Protein AF-A0A8J6XLN4-F1 (afdb_monomer_lite)

Foldseek 3Di:
DDPPPLPPPDLLVNQLVLLVVLLVVCQPCVPVVVVCVVPDDPVVVVVVVVVVLVVQLVVQLVSVVVVVVQWDDPDSSVLSVVLSCLSNVLSNCCVHVNVVCVPDCPSSVVSSQVSCCNTRVDDPPDPPPDD

pLDDT: mean 79.08, std 15.5, range [34.88, 96.0]

Sequence (131 aa):
MVRLSWTGTPLEIAIPELIRAVIAAHAINPRLHQVLNEEIPRSERLQQMQQAEERIAGLLRAYLERWNSRIHPSNLEMTVFILGRTVESLCHSAVIEHPDFVIDSQFEQEVSNLLLSYLVGKPLLNADLKP

Organism: NCBI:txid2748662

Radius of gyration: 16.09 Å; chains: 1; bounding box: 34×49×35 Å

Structure (mmCIF, N/CA/C/O backbone):
data_AF-A0A8J6XLN4-F1
#
_entry.id   AF-A0A8J6XLN4-F1
#
loop_
_atom_site.group_PDB
_atom_site.id
_atom_site.type_symbol
_atom_site.label_atom_id
_atom_site.label_alt_id
_atom_site.label_comp_id
_atom_site.label_asym_id
_atom_site.label_entity_id
_atom_site.label_seq_id
_atom_site.pdbx_PDB_ins_code
_atom_site.Cartn_x
_atom_site.Cartn_y
_atom_site.Cartn_z
_atom_site.occupancy
_atom_site.B_iso_or_equiv
_atom_site.auth_seq_id
_atom_site.auth_comp_id
_atom_site.auth_asym_id
_atom_site.auth_atom_id
_atom_site.pdbx_PDB_model_num
ATOM 1 N N . MET A 1 1 ? -7.719 0.470 -19.265 1.00 34.88 1 MET A N 1
ATOM 2 C CA . MET A 1 1 ? -8.427 1.259 -18.232 1.00 34.88 1 MET A CA 1
ATOM 3 C C . MET A 1 1 ? -9.115 0.272 -17.297 1.00 34.88 1 MET A C 1
ATOM 5 O O . MET A 1 1 ? -10.141 -0.281 -17.670 1.00 34.88 1 MET A O 1
ATOM 9 N N . VAL A 1 2 ? -8.497 -0.057 -16.157 1.00 41.03 2 VAL A N 1
ATOM 10 C CA . VAL A 1 2 ? -9.070 -1.017 -15.196 1.00 41.03 2 VAL A CA 1
ATOM 11 C C . VAL A 1 2 ? -10.230 -0.327 -14.482 1.00 41.03 2 VAL A C 1
ATOM 13 O O . VAL A 1 2 ? -10.057 0.721 -13.862 1.00 41.03 2 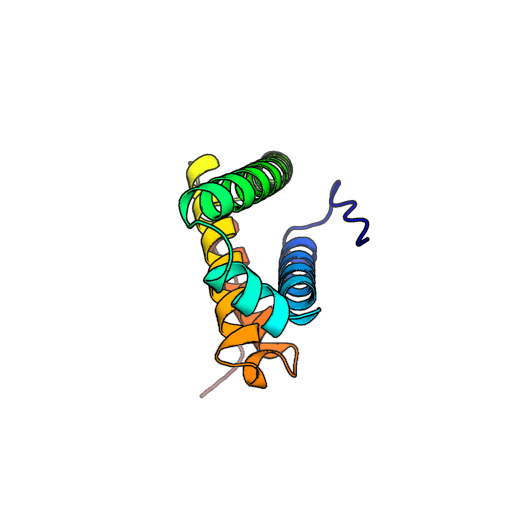VAL A O 1
ATOM 16 N N . ARG A 1 3 ? -11.438 -0.870 -14.637 1.00 41.50 3 ARG A N 1
ATOM 17 C CA . ARG A 1 3 ? -12.660 -0.328 -14.040 1.00 41.50 3 ARG A CA 1
ATOM 18 C C . ARG A 1 3 ? -12.777 -0.890 -12.627 1.00 41.50 3 ARG A C 1
ATOM 20 O O . ARG A 1 3 ? -13.374 -1.935 -12.417 1.00 41.50 3 ARG A O 1
ATOM 27 N N . LEU A 1 4 ? -12.151 -0.215 -11.674 1.00 51.19 4 LEU A N 1
ATOM 28 C CA . LEU A 1 4 ? -12.161 -0.631 -10.280 1.00 51.19 4 LEU A CA 1
ATOM 29 C C . LEU A 1 4 ? -13.461 -0.179 -9.596 1.00 51.19 4 LEU A C 1
ATOM 31 O O . LEU A 1 4 ? -13.534 0.903 -9.014 1.00 51.19 4 LEU A O 1
ATOM 35 N N . SER A 1 5 ? -14.521 -0.981 -9.697 1.00 53.28 5 SER A N 1
ATOM 36 C CA . SER A 1 5 ? -15.742 -0.778 -8.910 1.00 53.28 5 SER A CA 1
ATOM 37 C C . SER A 1 5 ? -15.596 -1.445 -7.539 1.00 53.28 5 SER A C 1
ATOM 39 O O . SER A 1 5 ? -16.231 -2.457 -7.266 1.00 53.28 5 SER A O 1
ATOM 41 N N . TRP A 1 6 ? -14.761 -0.876 -6.666 1.00 61.38 6 TRP A N 1
ATOM 42 C CA . TRP A 1 6 ? -14.514 -1.363 -5.295 1.00 61.38 6 TRP A CA 1
ATOM 43 C C . TRP A 1 6 ? -15.699 -1.198 -4.325 1.00 61.38 6 TRP A C 1
ATOM 45 O O . TRP A 1 6 ? -15.549 -1.321 -3.107 1.00 61.38 6 TRP A O 1
ATOM 55 N N . THR A 1 7 ? -16.882 -0.830 -4.815 1.00 59.28 7 THR A N 1
ATOM 56 C CA . THR A 1 7 ? -18.025 -0.511 -3.958 1.00 59.28 7 THR A CA 1
ATOM 57 C C . THR A 1 7 ? -18.569 -1.783 -3.313 1.00 59.28 7 THR A C 1
ATOM 59 O O . THR A 1 7 ? -19.328 -2.516 -3.937 1.00 59.28 7 THR A O 1
ATOM 62 N N . GLY A 1 8 ? -18.190 -2.021 -2.055 1.00 68.44 8 GLY A N 1
ATOM 63 C CA . GLY A 1 8 ? -18.663 -3.149 -1.245 1.00 68.44 8 GLY A CA 1
ATOM 64 C C . GLY A 1 8 ? -17.804 -4.415 -1.322 1.00 68.44 8 GLY A C 1
ATOM 65 O O . GLY A 1 8 ? -18.148 -5.403 -0.680 1.00 68.44 8 GLY A O 1
ATOM 66 N N . THR A 1 9 ? -16.689 -4.396 -2.058 1.00 83.06 9 THR A N 1
ATOM 67 C CA . THR A 1 9 ? -15.784 -5.548 -2.170 1.00 83.06 9 THR A CA 1
ATOM 68 C C . THR A 1 9 ? -15.046 -5.801 -0.843 1.00 83.06 9 THR A C 1
ATOM 70 O O . THR A 1 9 ? -14.436 -4.858 -0.322 1.00 83.06 9 THR A O 1
ATOM 73 N N . PRO A 1 10 ? -15.080 -7.035 -0.294 1.00 87.44 10 PRO A N 1
ATOM 74 C CA . PRO A 1 10 ? -14.319 -7.428 0.896 1.00 87.44 10 PRO A CA 1
ATOM 75 C C . PRO A 1 10 ? -12.823 -7.131 0.794 1.00 87.44 10 PRO A C 1
ATOM 77 O O . PRO A 1 10 ? -12.258 -7.201 -0.298 1.00 87.44 10 PRO A O 1
ATOM 80 N N . LEU A 1 11 ? -12.182 -6.828 1.928 1.00 87.69 11 LEU A N 1
ATOM 81 C CA . LEU A 1 11 ? -10.750 -6.497 2.000 1.00 87.69 11 LEU A CA 1
ATOM 82 C C . LEU A 1 11 ? -9.882 -7.613 1.413 1.00 87.69 11 LEU A C 1
ATOM 84 O O . LEU A 1 11 ? -8.922 -7.346 0.694 1.00 87.69 11 LEU A O 1
ATOM 88 N N . GLU A 1 12 ? -10.272 -8.859 1.659 1.00 89.38 12 GLU A N 1
ATOM 89 C CA . GLU A 1 12 ? -9.591 -10.080 1.227 1.00 89.38 12 GLU A CA 1
ATOM 90 C C . GLU A 1 12 ? -9.592 -10.251 -0.297 1.00 89.38 12 GLU A C 1
ATOM 92 O O . GLU A 1 12 ? -8.750 -10.957 -0.840 1.00 89.38 12 GLU A O 1
ATOM 97 N N . ILE A 1 13 ? -10.525 -9.594 -0.988 1.00 89.06 13 ILE A N 1
ATOM 98 C CA . ILE A 1 13 ? -10.597 -9.560 -2.453 1.00 89.06 13 ILE A CA 1
ATOM 99 C C . ILE A 1 13 ? -9.948 -8.274 -2.969 1.00 89.06 13 ILE A C 1
ATOM 101 O O . ILE A 1 13 ? -9.204 -8.296 -3.950 1.00 89.06 13 ILE A O 1
ATOM 105 N N . ALA A 1 14 ? -10.195 -7.155 -2.285 1.00 88.69 14 ALA A N 1
ATOM 106 C CA . ALA A 1 14 ? -9.775 -5.850 -2.755 1.00 88.69 14 ALA A CA 1
ATOM 107 C C . ALA A 1 14 ? -8.261 -5.635 -2.704 1.00 88.69 14 ALA A C 1
ATOM 109 O O . ALA A 1 14 ? -7.677 -5.059 -3.622 1.00 88.69 14 ALA A O 1
ATOM 110 N N . ILE A 1 15 ? -7.616 -6.116 -1.643 1.00 91.19 15 ILE A N 1
ATOM 111 C CA . ILE A 1 15 ? -6.176 -5.955 -1.449 1.00 91.19 15 ILE A CA 1
ATOM 112 C C . ILE A 1 15 ? -5.367 -6.697 -2.536 1.00 91.19 15 ILE A C 1
ATOM 114 O O . ILE A 1 15 ? -4.551 -6.038 -3.188 1.00 91.19 15 ILE A O 1
ATOM 118 N N . PRO A 1 16 ? -5.611 -7.992 -2.829 1.00 91.06 16 PRO A N 1
ATOM 119 C CA . PRO A 1 16 ? -4.923 -8.677 -3.927 1.00 91.06 16 PRO A CA 1
ATOM 120 C C . PRO A 1 16 ? -5.146 -8.024 -5.298 1.00 91.06 16 PRO A C 1
ATOM 122 O O . PRO A 1 16 ? -4.213 -7.872 -6.087 1.00 91.06 16 PRO A O 1
ATOM 125 N N . GLU A 1 17 ? -6.377 -7.590 -5.597 1.00 89.50 17 GLU A N 1
ATOM 126 C CA . GLU A 1 17 ? -6.685 -6.910 -6.861 1.00 89.50 17 GLU A CA 1
ATOM 127 C C . GLU A 1 17 ? -5.950 -5.564 -6.992 1.00 89.50 17 GLU A C 1
ATOM 129 O O . GLU A 1 17 ? -5.495 -5.218 -8.086 1.00 89.50 17 GLU A O 1
ATOM 134 N N . LEU A 1 18 ? -5.793 -4.823 -5.889 1.00 88.31 18 LEU A N 1
ATOM 135 C CA . LEU A 1 18 ? -5.036 -3.573 -5.859 1.00 88.31 18 LEU A CA 1
ATOM 136 C C . LEU A 1 18 ? -3.562 -3.837 -6.176 1.00 88.31 18 LEU A C 1
ATOM 138 O O . LEU A 1 18 ? -2.994 -3.159 -7.031 1.00 88.31 18 LEU A O 1
ATOM 142 N N . ILE A 1 19 ? -2.962 -4.838 -5.531 1.00 91.62 19 ILE A N 1
ATOM 143 C CA . ILE A 1 19 ? -1.553 -5.201 -5.734 1.00 91.62 19 ILE A CA 1
ATOM 144 C C . ILE A 1 19 ? -1.311 -5.605 -7.192 1.00 91.62 19 ILE A C 1
ATOM 146 O O . ILE A 1 19 ? -0.420 -5.049 -7.835 1.00 91.62 19 ILE A O 1
ATOM 150 N N . ARG A 1 20 ? -2.162 -6.468 -7.769 1.00 90.62 20 ARG A N 1
ATOM 151 C CA . ARG A 1 20 ? -2.083 -6.826 -9.199 1.00 90.62 20 ARG A CA 1
ATOM 152 C C . ARG A 1 20 ? -2.170 -5.616 -10.115 1.00 90.62 20 ARG A C 1
ATOM 154 O O . ARG A 1 20 ? -1.417 -5.524 -11.082 1.00 90.62 20 ARG A O 1
ATOM 161 N N . ALA A 1 21 ? -3.088 -4.693 -9.833 1.00 86.81 21 ALA A N 1
ATOM 162 C CA . ALA A 1 21 ? -3.250 -3.493 -10.644 1.00 86.81 21 ALA A CA 1
ATOM 163 C C . ALA A 1 21 ? -1.999 -2.602 -10.599 1.00 86.81 21 ALA A C 1
ATOM 165 O O . ALA A 1 21 ? -1.607 -2.057 -11.631 1.00 86.81 21 ALA A O 1
ATOM 166 N N . VAL A 1 22 ? -1.353 -2.482 -9.435 1.00 87.12 22 VAL A N 1
ATOM 167 C CA . VAL A 1 22 ? -0.125 -1.690 -9.273 1.00 87.12 22 VAL A CA 1
ATOM 168 C C . VAL A 1 22 ? 1.072 -2.371 -9.939 1.00 87.12 22 VAL A C 1
ATOM 170 O O . VAL A 1 22 ? 1.819 -1.688 -10.640 1.00 87.12 22 VAL A O 1
ATOM 173 N N . ILE A 1 23 ? 1.227 -3.692 -9.803 1.00 90.56 23 ILE A N 1
ATOM 174 C CA . ILE A 1 23 ? 2.251 -4.466 -10.530 1.00 90.56 23 ILE A CA 1
ATOM 175 C C . ILE A 1 23 ? 2.072 -4.272 -12.040 1.00 90.56 23 ILE A C 1
ATOM 177 O O . ILE A 1 23 ? 3.008 -3.881 -12.737 1.00 90.56 23 ILE A O 1
ATOM 181 N N . ALA A 1 24 ? 0.848 -4.465 -12.545 1.00 87.94 24 ALA A N 1
ATOM 182 C CA . ALA A 1 24 ? 0.543 -4.299 -13.962 1.00 87.94 24 ALA A CA 1
ATOM 183 C C . ALA A 1 24 ? 0.830 -2.873 -14.452 1.00 87.94 24 ALA A C 1
ATOM 185 O O . ALA A 1 24 ? 1.382 -2.704 -15.536 1.00 87.94 24 ALA A O 1
ATOM 186 N N . ALA A 1 25 ? 0.497 -1.848 -13.659 1.00 82.31 25 ALA A N 1
ATOM 187 C CA . ALA A 1 25 ? 0.780 -0.457 -14.006 1.00 82.31 25 ALA A CA 1
ATOM 188 C C . ALA A 1 25 ? 2.286 -0.197 -14.177 1.00 82.31 25 ALA A C 1
ATOM 190 O O . ALA A 1 25 ? 2.684 0.421 -15.163 1.00 82.31 25 ALA A O 1
ATOM 191 N N . HIS A 1 26 ? 3.118 -0.721 -13.273 1.00 83.81 26 HIS A N 1
ATOM 192 C CA . HIS A 1 26 ? 4.575 -0.578 -13.350 1.00 83.81 26 HIS A CA 1
ATOM 193 C C . HIS A 1 26 ? 5.198 -1.408 -14.486 1.00 83.81 26 HIS A C 1
ATOM 195 O O . HIS A 1 26 ? 6.210 -1.005 -15.060 1.00 83.81 26 HIS A O 1
ATOM 201 N N . ALA A 1 27 ? 4.582 -2.533 -14.860 1.00 83.81 27 ALA A N 1
ATOM 202 C CA . ALA A 1 27 ? 5.085 -3.429 -15.901 1.00 83.81 27 ALA A CA 1
ATOM 203 C C . ALA A 1 27 ? 4.844 -2.933 -17.345 1.00 83.81 27 ALA A C 1
ATOM 205 O O . ALA A 1 27 ? 5.513 -3.407 -18.262 1.00 83.81 27 ALA A O 1
ATOM 206 N N . ILE A 1 28 ? 3.921 -1.984 -17.580 1.00 77.44 28 ILE A N 1
ATOM 207 C CA . ILE A 1 28 ? 3.538 -1.534 -18.939 1.00 77.44 28 ILE A CA 1
ATOM 208 C C . ILE A 1 28 ? 4.717 -0.938 -19.722 1.00 77.44 28 ILE A C 1
ATOM 210 O O . ILE A 1 28 ? 4.849 -1.204 -20.916 1.00 77.44 28 ILE A O 1
ATOM 214 N N . ASN A 1 29 ? 5.568 -0.127 -19.088 1.00 63.56 29 ASN A N 1
ATOM 215 C CA . ASN A 1 29 ? 6.826 0.318 -19.691 1.00 63.56 29 ASN A CA 1
ATOM 216 C C . ASN A 1 29 ? 7.804 0.819 -18.610 1.00 63.56 29 ASN A C 1
ATOM 218 O O . ASN A 1 29 ? 7.965 2.031 -18.428 1.00 63.56 29 ASN A O 1
ATOM 222 N N . PRO A 1 30 ? 8.468 -0.094 -17.883 1.00 63.94 30 PRO A N 1
ATOM 223 C CA . PRO A 1 30 ? 9.376 0.263 -16.792 1.00 63.94 30 PRO A CA 1
ATOM 224 C C . PRO A 1 30 ? 10.533 1.157 -17.264 1.00 63.94 30 PRO A C 1
ATOM 226 O O . PRO A 1 30 ? 10.950 2.074 -16.561 1.00 63.94 30 PRO A O 1
ATOM 229 N N . ARG A 1 31 ? 10.985 0.968 -18.511 1.00 60.59 31 ARG A N 1
ATOM 230 C CA . ARG A 1 31 ? 12.056 1.763 -19.124 1.00 60.59 31 ARG A CA 1
ATOM 231 C C . ARG A 1 31 ? 11.621 3.199 -19.431 1.00 60.59 31 ARG A C 1
ATOM 233 O O . ARG A 1 31 ? 12.410 4.118 -19.255 1.00 60.59 31 ARG A O 1
ATOM 240 N N . LEU A 1 32 ? 10.368 3.411 -19.842 1.00 58.84 32 LEU A N 1
ATOM 241 C CA . LEU A 1 32 ? 9.802 4.756 -19.999 1.00 58.84 32 LEU A CA 1
ATOM 242 C C . LEU A 1 32 ? 9.628 5.451 -18.646 1.00 58.84 32 LEU A C 1
ATOM 244 O O . LEU A 1 32 ? 9.937 6.632 -18.547 1.00 58.84 32 LEU A O 1
ATOM 248 N N . HIS A 1 33 ? 9.194 4.739 -17.601 1.00 63.44 33 HIS A N 1
ATOM 249 C CA . HIS A 1 33 ? 9.152 5.299 -16.245 1.00 63.44 33 HIS A CA 1
ATOM 250 C C . HIS A 1 33 ? 10.541 5.730 -15.758 1.00 63.44 33 HIS A C 1
ATOM 252 O O . HIS A 1 33 ? 10.678 6.801 -15.171 1.00 63.44 33 HIS A O 1
ATOM 258 N N . GLN A 1 34 ? 11.574 4.938 -16.051 1.00 63.06 34 GLN A N 1
ATOM 259 C CA . GLN A 1 34 ? 12.956 5.268 -15.715 1.00 63.06 34 GLN A CA 1
ATOM 260 C C . GLN A 1 34 ? 13.474 6.491 -16.491 1.00 63.06 34 GLN A C 1
ATOM 262 O O . GLN A 1 34 ? 14.001 7.416 -15.884 1.00 63.06 34 GLN A O 1
ATOM 267 N N . VAL A 1 35 ? 13.235 6.563 -17.804 1.00 60.00 35 VAL A N 1
ATOM 268 C CA . VAL A 1 35 ? 13.616 7.731 -18.620 1.00 60.00 35 VAL A CA 1
ATOM 269 C C . VAL A 1 35 ? 12.847 8.990 -18.199 1.00 60.00 35 VAL A C 1
ATOM 271 O O . VAL A 1 35 ? 13.442 10.050 -18.050 1.00 60.00 35 VAL A O 1
ATOM 274 N N . LEU A 1 36 ? 11.541 8.901 -17.917 1.00 58.66 36 LEU A N 1
ATOM 275 C CA . LEU A 1 36 ? 10.763 10.033 -17.381 1.00 58.66 36 LEU A CA 1
ATOM 276 C C . LEU A 1 36 ? 11.281 10.492 -16.008 1.00 58.66 36 LEU A C 1
ATOM 278 O O . LEU A 1 36 ? 11.223 11.679 -15.688 1.00 58.66 36 LEU A O 1
ATOM 282 N N . ASN A 1 37 ? 11.807 9.567 -15.201 1.00 61.72 37 ASN A N 1
ATOM 283 C CA . ASN A 1 37 ? 12.462 9.889 -13.938 1.00 61.72 37 ASN A CA 1
ATOM 284 C C . ASN A 1 37 ? 13.792 10.641 -14.116 1.00 61.72 37 ASN A C 1
ATOM 286 O O . ASN A 1 37 ? 14.201 11.363 -13.201 1.00 61.72 37 ASN A O 1
ATOM 290 N N . GLU A 1 38 ? 14.464 10.459 -15.246 1.00 67.38 38 GLU A N 1
ATOM 291 C CA . GLU A 1 38 ? 15.777 11.038 -15.538 1.00 67.38 38 GLU A CA 1
ATOM 292 C C . GLU A 1 38 ? 15.667 12.372 -16.303 1.00 67.38 38 GLU A C 1
ATOM 294 O O . GLU A 1 38 ? 16.445 13.285 -16.032 1.00 67.38 38 GLU A O 1
ATOM 299 N N . GLU A 1 39 ? 14.663 12.526 -17.174 1.00 63.53 39 GLU A N 1
ATOM 300 C CA . GLU A 1 39 ? 14.548 13.647 -18.127 1.00 63.53 39 GLU A CA 1
ATOM 301 C C . GLU A 1 39 ? 13.636 14.807 -17.672 1.00 63.53 39 GLU A C 1
ATOM 303 O O . GLU A 1 39 ? 13.737 15.917 -18.196 1.00 63.53 39 GLU A O 1
ATOM 308 N N . ILE A 1 40 ? 12.736 14.596 -16.703 1.00 70.50 40 ILE A N 1
ATOM 309 C CA . ILE A 1 40 ? 11.839 15.656 -16.204 1.00 70.50 40 ILE A CA 1
ATOM 310 C C . ILE A 1 40 ? 12.489 16.382 -15.014 1.00 70.50 40 ILE A C 1
ATOM 312 O O . ILE A 1 40 ? 13.017 15.722 -14.109 1.00 70.50 40 ILE A O 1
ATOM 316 N N . PRO A 1 41 ? 12.408 17.730 -14.933 1.00 75.50 41 PRO A N 1
ATOM 317 C CA . PRO A 1 41 ? 12.831 18.468 -13.750 1.00 75.50 41 PRO A CA 1
ATOM 318 C C . PRO A 1 41 ? 12.222 17.877 -12.477 1.00 75.50 41 PRO A C 1
ATOM 320 O O . PRO A 1 41 ? 11.009 17.676 -12.374 1.00 75.50 41 PRO A O 1
ATOM 323 N N . ARG A 1 42 ? 13.067 17.623 -11.469 1.00 73.00 42 ARG A N 1
ATOM 324 C CA . ARG A 1 42 ? 12.653 16.942 -10.229 1.00 73.00 42 ARG A CA 1
ATOM 325 C C . ARG A 1 42 ? 11.409 17.569 -9.589 1.00 73.00 42 ARG A C 1
ATOM 327 O O . ARG A 1 42 ? 10.575 16.829 -9.086 1.00 73.00 42 ARG A O 1
ATOM 334 N N . SER A 1 43 ? 11.267 18.894 -9.623 1.00 76.81 43 SER A N 1
ATOM 335 C CA . SER A 1 43 ? 10.120 19.622 -9.062 1.00 76.81 43 SER A CA 1
ATOM 336 C C . SER A 1 43 ? 8.797 19.332 -9.775 1.00 76.81 43 SER A C 1
ATOM 338 O O . SER A 1 43 ? 7.785 19.120 -9.114 1.00 76.81 43 SER A O 1
ATOM 340 N N . GLU A 1 44 ? 8.801 19.290 -11.107 1.00 71.75 44 GLU A N 1
ATOM 341 C CA . GLU A 1 44 ? 7.597 19.039 -11.913 1.00 71.75 44 GLU A CA 1
ATOM 342 C C . GLU A 1 44 ? 7.149 17.586 -11.785 1.00 71.75 44 GLU A C 1
ATOM 344 O O . GLU A 1 44 ? 5.964 17.299 -11.605 1.00 71.75 44 GLU A O 1
ATOM 349 N N . ARG A 1 45 ? 8.119 16.667 -11.776 1.00 71.00 45 ARG A N 1
ATOM 350 C CA . ARG A 1 45 ? 7.865 15.255 -11.507 1.00 71.00 45 ARG A CA 1
ATOM 351 C C . ARG A 1 45 ? 7.238 15.050 -10.128 1.00 71.00 45 ARG A C 1
ATOM 353 O O . ARG A 1 45 ? 6.242 14.342 -10.016 1.00 71.00 45 ARG A O 1
ATOM 360 N N . LEU A 1 46 ? 7.799 15.680 -9.092 1.00 71.81 46 LEU A N 1
ATOM 361 C CA . LEU A 1 46 ? 7.275 15.576 -7.730 1.00 71.81 46 LEU A CA 1
ATOM 362 C C . LEU A 1 46 ? 5.826 16.068 -7.651 1.00 71.81 46 LEU A C 1
ATOM 364 O O . LEU A 1 46 ? 5.004 15.372 -7.073 1.00 71.81 46 LEU A O 1
ATOM 368 N N . GLN A 1 47 ? 5.478 17.189 -8.294 1.00 76.12 47 GLN A N 1
ATOM 369 C CA . GLN A 1 47 ? 4.090 17.671 -8.312 1.00 76.12 47 GLN A CA 1
ATOM 370 C C . GLN A 1 47 ? 3.120 16.696 -8.992 1.00 76.12 47 GLN A C 1
ATOM 372 O O . GLN A 1 47 ? 2.023 16.472 -8.481 1.00 76.12 47 GLN A O 1
ATOM 377 N N . GLN A 1 48 ? 3.496 16.113 -10.133 1.00 71.88 48 GLN A N 1
ATOM 378 C CA . GLN A 1 48 ? 2.630 15.160 -10.838 1.00 71.88 48 GLN A CA 1
ATOM 379 C C . GLN A 1 48 ? 2.443 13.860 -10.050 1.00 71.88 48 GLN A C 1
ATOM 381 O O . GLN A 1 48 ? 1.321 13.357 -9.954 1.00 71.88 48 GLN A O 1
ATOM 386 N N . MET A 1 49 ? 3.522 13.339 -9.458 1.00 71.00 49 MET A N 1
ATOM 387 C CA . MET A 1 49 ? 3.459 12.163 -8.588 1.00 71.00 49 MET A CA 1
ATOM 388 C C . MET A 1 49 ? 2.575 12.440 -7.372 1.00 71.00 49 MET A C 1
ATOM 390 O O . MET A 1 49 ? 1.675 11.658 -7.087 1.00 71.00 49 MET A O 1
ATOM 394 N N . GLN A 1 50 ? 2.739 13.602 -6.741 1.00 75.19 50 GLN A N 1
ATOM 395 C CA . GLN A 1 50 ? 1.981 13.995 -5.557 1.00 75.19 50 GLN A CA 1
ATOM 396 C C . GLN A 1 50 ? 0.475 14.118 -5.841 1.00 75.19 50 GLN A C 1
ATOM 398 O O . GLN A 1 50 ? -0.333 13.611 -5.071 1.00 75.19 50 GLN A O 1
ATOM 403 N N . GLN A 1 51 ? 0.069 14.676 -6.988 1.00 75.06 51 GLN A N 1
ATOM 404 C CA . GLN A 1 51 ? -1.351 14.719 -7.382 1.00 75.06 51 GLN A CA 1
ATOM 405 C C . GLN A 1 51 ? -1.948 13.325 -7.633 1.00 75.06 51 GLN A C 1
ATOM 407 O O . GLN A 1 51 ? -3.108 13.062 -7.294 1.00 75.06 51 GLN A O 1
ATOM 412 N N . ALA A 1 52 ? -1.181 12.424 -8.253 1.00 72.25 52 ALA A N 1
ATOM 413 C CA . ALA A 1 52 ? -1.616 11.048 -8.474 1.00 72.25 52 ALA A CA 1
ATOM 414 C C . ALA A 1 52 ? -1.731 10.281 -7.145 1.00 72.25 52 ALA A C 1
ATOM 416 O O . ALA A 1 52 ? -2.735 9.601 -6.917 1.00 72.25 52 ALA A O 1
ATOM 417 N N . GLU A 1 53 ? -0.751 10.447 -6.255 1.00 75.44 53 GLU A N 1
ATOM 418 C CA . GLU A 1 53 ? -0.734 9.884 -4.903 1.00 75.44 53 GLU A CA 1
ATOM 419 C C . GLU A 1 53 ? -1.912 10.388 -4.064 1.00 75.44 53 GLU A C 1
ATOM 421 O O . GLU A 1 53 ? -2.632 9.574 -3.491 1.00 75.44 53 GLU A O 1
ATOM 426 N N . GLU A 1 54 ? -2.187 11.695 -4.052 1.00 81.38 54 GLU A N 1
ATOM 427 C CA . GLU A 1 54 ? -3.328 12.289 -3.339 1.00 81.38 54 GLU A CA 1
ATOM 428 C C . GLU A 1 54 ? -4.665 11.720 -3.826 1.00 81.38 54 GLU A C 1
ATOM 430 O O . GLU A 1 54 ? -5.555 11.400 -3.030 1.00 81.38 54 GLU 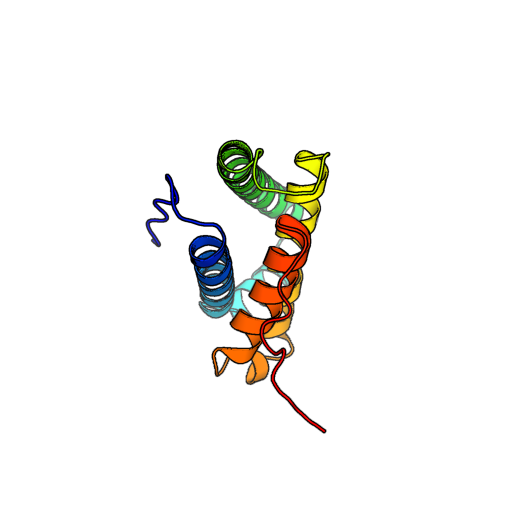A O 1
ATOM 435 N N . ARG A 1 55 ? -4.810 11.532 -5.143 1.00 78.62 55 ARG A N 1
ATOM 436 C CA . ARG A 1 55 ? -6.022 10.941 -5.720 1.00 78.62 55 ARG A CA 1
ATOM 437 C C . ARG A 1 55 ? -6.196 9.483 -5.298 1.00 78.62 55 ARG A C 1
ATOM 439 O O . ARG A 1 55 ? -7.312 9.078 -4.968 1.00 78.62 55 ARG A O 1
ATOM 446 N N . ILE A 1 56 ? -5.119 8.700 -5.308 1.00 78.56 56 ILE A N 1
ATOM 447 C CA . ILE A 1 56 ? -5.131 7.296 -4.871 1.00 78.56 56 ILE A CA 1
ATOM 448 C C . ILE A 1 56 ? -5.413 7.210 -3.367 1.00 78.56 56 ILE A C 1
ATOM 450 O O . ILE A 1 56 ? -6.265 6.420 -2.956 1.00 78.56 56 ILE A O 1
ATOM 454 N N . ALA A 1 57 ? -4.781 8.063 -2.561 1.00 83.25 57 ALA A N 1
ATOM 455 C CA . ALA A 1 57 ? -5.014 8.160 -1.125 1.00 83.25 57 ALA A CA 1
ATOM 456 C C . ALA A 1 57 ? -6.482 8.489 -0.816 1.00 83.25 57 ALA A C 1
ATOM 458 O O . ALA A 1 57 ? -7.097 7.832 0.022 1.00 83.25 57 ALA A O 1
ATOM 459 N N . GLY A 1 58 ? -7.090 9.427 -1.550 1.00 85.12 58 GLY A N 1
ATOM 460 C CA . GLY A 1 58 ? -8.510 9.756 -1.409 1.00 85.12 58 GLY A CA 1
ATOM 461 C C . GLY A 1 58 ? -9.446 8.577 -1.709 1.00 85.12 58 GLY A C 1
ATOM 462 O O . GLY A 1 58 ? -10.427 8.372 -0.989 1.00 85.12 58 GLY A O 1
ATOM 463 N N . LEU A 1 59 ? -9.132 7.774 -2.732 1.00 85.00 59 LEU A N 1
ATOM 464 C CA . LEU A 1 59 ? -9.888 6.557 -3.057 1.00 85.00 59 LEU A CA 1
ATOM 465 C C . LEU A 1 59 ? -9.727 5.482 -1.977 1.00 85.00 59 LEU A C 1
ATOM 467 O O . LEU A 1 59 ? -10.719 4.882 -1.560 1.00 85.00 59 LEU A O 1
ATOM 471 N N . LEU A 1 60 ? -8.497 5.265 -1.506 1.00 86.25 60 LEU A N 1
ATOM 472 C CA . LEU A 1 60 ? -8.193 4.290 -0.462 1.00 86.25 60 LEU A CA 1
ATOM 473 C C . LEU A 1 60 ? -8.864 4.667 0.862 1.00 86.25 60 LEU A C 1
ATOM 475 O O . LEU A 1 60 ? -9.479 3.815 1.501 1.00 86.25 60 LEU A O 1
ATOM 479 N N . ARG A 1 61 ? -8.838 5.953 1.227 1.00 90.56 61 ARG A N 1
ATOM 480 C CA . ARG A 1 61 ? -9.552 6.493 2.388 1.00 90.56 61 ARG A CA 1
A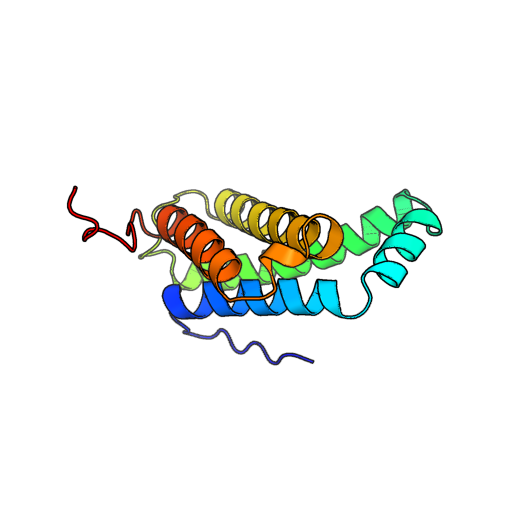TOM 481 C C . ARG A 1 61 ? -11.047 6.206 2.293 1.00 90.56 61 ARG A C 1
ATOM 483 O O . ARG A 1 61 ? -11.596 5.556 3.174 1.00 90.56 61 ARG A O 1
ATOM 490 N N . ALA A 1 62 ? -11.689 6.615 1.197 1.00 88.50 62 ALA A N 1
ATOM 491 C CA . ALA A 1 62 ? -13.128 6.422 0.995 1.00 88.50 62 ALA A CA 1
ATOM 492 C C . ALA A 1 62 ? -13.544 4.939 0.978 1.00 88.50 62 ALA A C 1
ATOM 494 O O . ALA A 1 62 ? -14.682 4.600 1.313 1.00 88.50 62 ALA A O 1
ATOM 495 N N . TYR A 1 63 ? -12.643 4.050 0.560 1.00 87.75 63 TYR A N 1
ATOM 496 C CA . TYR A 1 63 ? -12.844 2.610 0.645 1.00 87.75 63 TYR A CA 1
ATOM 497 C C . TYR A 1 63 ? -12.766 2.122 2.099 1.00 87.75 63 TYR A C 1
ATOM 499 O O . TYR A 1 63 ? -13.712 1.497 2.579 1.00 87.75 63 TYR A O 1
ATOM 507 N N . LEU A 1 64 ? -11.696 2.458 2.823 1.00 88.81 64 LEU A N 1
ATOM 508 C CA . LEU A 1 64 ? -11.482 2.029 4.207 1.00 88.81 64 LEU A CA 1
ATOM 509 C C . LEU A 1 64 ? -12.522 2.591 5.188 1.00 88.81 64 LEU A C 1
ATOM 511 O O . LEU A 1 64 ? -12.906 1.884 6.115 1.00 88.81 64 LEU A O 1
ATOM 515 N N . GLU A 1 65 ? -13.058 3.795 4.959 1.00 88.75 65 GLU A N 1
ATOM 516 C CA . GLU A 1 65 ? -14.170 4.349 5.756 1.00 88.75 65 GLU A CA 1
ATOM 517 C C . GLU A 1 65 ? -15.382 3.409 5.802 1.00 88.75 65 GLU A C 1
ATOM 519 O O . GLU A 1 65 ? -16.053 3.297 6.828 1.00 88.75 65 GLU A O 1
ATOM 524 N N . ARG A 1 66 ? -15.650 2.679 4.711 1.00 85.00 66 ARG A N 1
ATOM 525 C CA . ARG A 1 66 ? -16.765 1.718 4.636 1.00 85.00 66 ARG A CA 1
ATOM 526 C C . ARG A 1 66 ? -16.506 0.452 5.447 1.00 85.00 66 ARG A C 1
ATOM 528 O O . ARG A 1 66 ? -17.454 -0.219 5.843 1.00 85.00 66 ARG A O 1
ATOM 535 N N . TRP A 1 67 ? -15.237 0.149 5.696 1.00 84.06 67 TRP A N 1
ATOM 536 C CA . TRP A 1 67 ? -14.772 -0.999 6.467 1.00 84.06 67 TRP A CA 1
ATOM 537 C C . TRP A 1 67 ? -14.300 -0.601 7.872 1.00 84.06 67 TRP A C 1
ATOM 539 O O . TRP A 1 67 ? -13.761 -1.443 8.583 1.00 84.06 67 TRP A O 1
ATOM 549 N N . ASN A 1 68 ? -14.542 0.645 8.305 1.00 79.81 68 ASN A N 1
ATOM 550 C CA . ASN A 1 68 ? -13.996 1.204 9.546 1.00 79.81 68 ASN A CA 1
ATOM 551 C C . ASN A 1 68 ? -14.345 0.381 10.801 1.00 79.81 68 ASN A C 1
ATOM 553 O O . ASN A 1 68 ? -13.548 0.271 11.720 1.00 79.81 68 ASN A O 1
ATOM 557 N N . SER A 1 69 ? -15.518 -0.260 10.834 1.00 77.19 69 SER A N 1
ATOM 558 C CA . SER A 1 69 ? -15.925 -1.134 11.948 1.00 77.19 69 SER A CA 1
ATOM 559 C C . SER A 1 69 ? -15.201 -2.486 11.994 1.00 77.19 69 SER A C 1
ATOM 561 O O . SER A 1 69 ? -15.377 -3.235 12.953 1.00 77.19 69 SER A O 1
ATOM 563 N N . ARG A 1 70 ? -14.429 -2.824 10.957 1.00 74.38 70 ARG A N 1
ATOM 564 C CA . ARG A 1 70 ? -13.726 -4.104 10.789 1.00 74.38 70 ARG A CA 1
ATOM 565 C C . ARG A 1 70 ? -12.207 -3.962 10.731 1.00 74.38 70 ARG A C 1
ATOM 567 O O . ARG A 1 70 ? -11.526 -4.983 10.738 1.00 74.38 70 ARG A O 1
ATOM 574 N N . ILE A 1 71 ? -11.684 -2.739 10.666 1.00 82.50 71 ILE A N 1
ATOM 575 C CA . ILE A 1 71 ? -10.244 -2.482 10.684 1.00 82.50 71 ILE A CA 1
ATOM 576 C C . ILE A 1 71 ? -9.790 -2.089 12.093 1.00 82.50 71 ILE A C 1
ATOM 578 O O . ILE A 1 71 ? -10.504 -1.422 12.835 1.00 82.50 71 ILE A O 1
ATOM 582 N N . HIS A 1 72 ? -8.600 -2.538 12.467 1.00 82.44 72 HIS A N 1
ATOM 583 C CA . HIS A 1 72 ? -7.994 -2.331 13.775 1.00 82.44 72 HIS A CA 1
ATOM 584 C C . HIS A 1 72 ? -7.329 -0.950 13.945 1.00 82.44 72 HIS A C 1
ATOM 586 O O . HIS A 1 72 ? -7.413 -0.390 15.042 1.00 82.44 72 HIS A O 1
ATOM 592 N N . PRO A 1 73 ? -6.646 -0.367 12.935 1.00 76.12 73 PRO A N 1
ATOM 593 C CA . PRO A 1 73 ? -6.031 0.947 13.096 1.00 76.12 73 PRO A CA 1
ATOM 594 C C . PRO A 1 73 ? -7.052 2.051 13.408 1.00 76.12 73 PRO A C 1
ATOM 596 O O . PRO A 1 73 ? -8.031 2.230 12.692 1.00 76.12 73 PRO A O 1
ATOM 599 N N . SER A 1 74 ? -6.788 2.836 14.455 1.00 74.44 74 SER A N 1
ATOM 600 C CA . SER A 1 74 ? -7.679 3.917 14.900 1.00 74.44 74 SER A CA 1
ATOM 601 C C . SER A 1 74 ? -7.495 5.233 14.135 1.00 74.44 74 SER A C 1
ATOM 603 O O . SER A 1 74 ? -8.394 6.071 14.133 1.00 74.44 74 SER A O 1
ATOM 605 N N . ASN A 1 75 ? -6.341 5.432 13.489 1.00 88.94 75 ASN A N 1
ATOM 606 C CA . ASN A 1 75 ? -6.041 6.623 12.698 1.00 88.94 75 ASN A CA 1
ATOM 607 C C . ASN A 1 75 ? -6.064 6.289 11.205 1.00 88.94 75 ASN A C 1
ATOM 609 O O . ASN A 1 75 ? -5.078 5.804 10.651 1.00 88.94 75 ASN A O 1
ATOM 613 N N . LEU A 1 76 ? -7.189 6.597 10.565 1.00 88.94 76 LEU A N 1
ATOM 614 C CA . LEU A 1 76 ? -7.430 6.266 9.168 1.00 88.94 76 LEU A CA 1
ATOM 615 C C . LEU A 1 76 ? -6.452 6.943 8.197 1.00 88.94 76 LEU A C 1
ATOM 617 O O . LEU A 1 76 ? -5.988 6.300 7.261 1.00 88.94 76 LEU A O 1
ATOM 621 N N . GLU A 1 77 ? -6.106 8.210 8.423 1.00 89.44 77 GLU A N 1
ATOM 622 C CA . GLU A 1 77 ? -5.145 8.929 7.573 1.00 89.44 77 GLU A CA 1
ATOM 623 C C . GLU A 1 77 ? -3.770 8.259 7.614 1.00 89.44 77 GLU A C 1
ATOM 625 O O . GLU A 1 77 ? -3.131 8.032 6.586 1.00 89.44 77 GLU A O 1
ATOM 630 N N . MET A 1 78 ? -3.344 7.851 8.811 1.00 91.19 78 MET A N 1
ATOM 631 C CA . MET A 1 78 ? -2.096 7.115 8.988 1.00 91.19 78 MET A CA 1
ATOM 632 C C . MET A 1 78 ? -2.148 5.739 8.312 1.00 91.19 78 MET A C 1
ATOM 634 O O . MET A 1 78 ? -1.169 5.320 7.699 1.00 91.19 78 MET A O 1
ATOM 638 N N . THR A 1 79 ? -3.289 5.051 8.373 1.00 92.31 79 THR A N 1
ATOM 639 C CA . THR A 1 79 ? -3.504 3.776 7.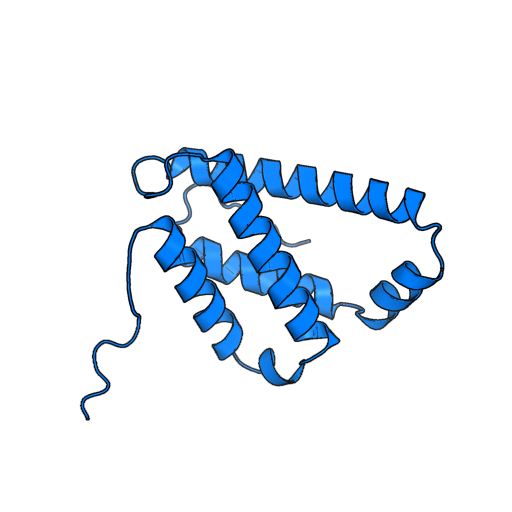674 1.00 92.31 79 THR A CA 1
ATOM 640 C C . THR A 1 79 ? -3.405 3.931 6.164 1.00 92.31 79 THR A C 1
ATOM 642 O O . THR A 1 79 ? -2.705 3.151 5.523 1.00 92.31 79 THR A O 1
ATOM 645 N N . VAL A 1 80 ? -4.059 4.944 5.592 1.00 91.75 80 VAL A N 1
ATOM 646 C CA . VAL A 1 80 ? -4.001 5.245 4.154 1.00 91.75 80 VAL A CA 1
ATOM 647 C C . VAL A 1 80 ? -2.564 5.520 3.723 1.00 91.75 80 VAL A C 1
ATOM 649 O O . VAL A 1 80 ? -2.108 4.948 2.733 1.00 91.75 80 VAL A O 1
ATOM 652 N N . PHE A 1 81 ? -1.837 6.332 4.495 1.00 90.44 81 PHE A N 1
ATOM 653 C CA . PHE A 1 81 ? -0.427 6.618 4.245 1.00 90.44 81 PHE A CA 1
ATOM 654 C C . PHE A 1 81 ? 0.435 5.345 4.256 1.00 90.44 81 PHE A C 1
ATOM 656 O O . PHE A 1 81 ? 1.175 5.093 3.304 1.00 90.44 81 PHE A O 1
ATOM 663 N N . ILE A 1 82 ? 0.309 4.512 5.297 1.00 92.31 82 ILE A N 1
ATOM 664 C CA . ILE A 1 82 ? 1.089 3.274 5.443 1.00 92.31 82 ILE A CA 1
ATOM 665 C C . ILE A 1 82 ? 0.797 2.300 4.300 1.00 92.31 82 ILE A C 1
ATOM 667 O O . ILE A 1 82 ? 1.731 1.794 3.676 1.00 92.31 82 ILE A O 1
ATOM 671 N N . LEU A 1 83 ? -0.480 2.046 4.000 1.00 92.81 83 LEU A N 1
ATOM 672 C CA . LEU A 1 83 ? -0.870 1.146 2.915 1.00 92.81 83 LEU A CA 1
ATOM 673 C C . LEU A 1 83 ? -0.371 1.655 1.560 1.00 92.81 83 LEU A C 1
ATOM 675 O O . LEU A 1 83 ? 0.245 0.893 0.817 1.00 92.81 83 LEU A O 1
ATOM 679 N N . GLY A 1 84 ? -0.616 2.934 1.255 1.00 89.88 84 GLY A N 1
ATOM 680 C CA . GLY A 1 84 ? -0.217 3.542 -0.011 1.00 89.88 84 GLY A CA 1
ATOM 681 C C . GLY A 1 84 ? 1.286 3.425 -0.236 1.00 89.88 84 GLY A 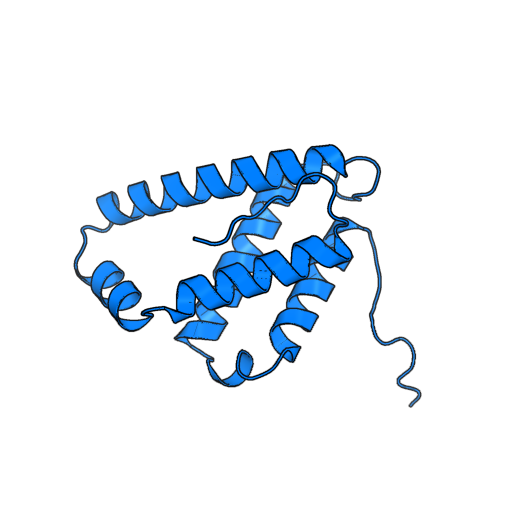C 1
ATOM 682 O O . GLY A 1 84 ? 1.711 2.938 -1.282 1.00 89.88 84 GLY A O 1
ATOM 683 N N . ARG A 1 85 ? 2.087 3.774 0.780 1.00 90.75 85 ARG A N 1
ATOM 684 C CA . ARG A 1 85 ? 3.547 3.709 0.676 1.00 90.75 85 ARG A CA 1
ATOM 685 C C . ARG A 1 85 ? 4.076 2.280 0.586 1.00 90.75 85 ARG A C 1
ATOM 687 O O . ARG A 1 85 ? 5.024 2.033 -0.151 1.00 90.75 85 ARG A O 1
ATOM 694 N N . THR A 1 86 ? 3.464 1.348 1.312 1.00 94.50 86 THR A N 1
ATOM 695 C CA . THR A 1 86 ? 3.864 -0.066 1.284 1.00 94.50 86 THR A CA 1
ATOM 696 C C . THR A 1 86 ? 3.600 -0.678 -0.089 1.00 94.50 86 THR A C 1
ATOM 698 O O . THR A 1 86 ? 4.495 -1.291 -0.663 1.00 94.50 86 THR A O 1
ATOM 701 N N . VAL A 1 87 ? 2.397 -0.484 -0.642 1.00 92.00 87 VAL A N 1
ATOM 702 C CA . VAL A 1 87 ? 2.033 -1.022 -1.962 1.00 92.00 87 VAL A CA 1
ATOM 703 C C . VAL A 1 87 ? 2.892 -0.404 -3.059 1.00 92.00 87 VAL A C 1
ATOM 705 O O . VAL A 1 87 ? 3.436 -1.143 -3.876 1.00 92.00 87 VAL A O 1
ATOM 708 N N . GLU A 1 88 ? 3.030 0.924 -3.075 1.00 87.44 88 GLU A N 1
ATOM 709 C CA . GLU A 1 88 ? 3.817 1.632 -4.089 1.00 87.44 88 GLU A CA 1
ATOM 710 C C . GLU A 1 88 ? 5.277 1.179 -4.071 1.00 87.44 88 GLU A C 1
ATOM 712 O O . GLU A 1 88 ? 5.757 0.660 -5.076 1.00 87.44 88 GLU A O 1
ATOM 717 N N . SER A 1 89 ? 5.944 1.268 -2.920 1.00 91.00 89 SER A N 1
ATOM 718 C CA . SER A 1 89 ? 7.372 0.969 -2.824 1.00 91.00 89 SER A CA 1
ATOM 719 C C . SER A 1 89 ? 7.681 -0.502 -3.101 1.00 91.00 89 SER A C 1
ATOM 721 O O . SER A 1 89 ? 8.633 -0.789 -3.823 1.00 91.00 89 SER A O 1
ATOM 723 N N . LEU A 1 90 ? 6.896 -1.440 -2.553 1.00 95.00 90 LEU A N 1
ATOM 724 C CA . LEU A 1 90 ? 7.163 -2.865 -2.754 1.00 95.00 90 LEU A CA 1
ATOM 725 C C . LEU A 1 90 ? 6.898 -3.281 -4.202 1.00 95.00 90 LEU A C 1
ATOM 727 O O . LEU A 1 90 ? 7.727 -3.969 -4.790 1.00 95.00 90 LEU A O 1
ATOM 731 N N . CYS A 1 91 ? 5.773 -2.864 -4.795 1.00 92.06 91 CYS A N 1
ATOM 732 C CA . CYS A 1 91 ? 5.455 -3.236 -6.176 1.00 92.06 91 CYS A CA 1
ATOM 733 C C . CYS A 1 91 ? 6.416 -2.576 -7.170 1.00 92.06 91 CYS A C 1
ATOM 735 O O . CYS A 1 91 ? 6.802 -3.213 -8.148 1.00 92.06 91 CYS A O 1
ATOM 737 N N . HIS A 1 92 ? 6.819 -1.327 -6.918 1.00 89.19 92 HIS A N 1
ATOM 738 C CA . HIS A 1 92 ? 7.812 -0.637 -7.734 1.00 89.19 92 HIS A CA 1
ATOM 739 C C . HIS A 1 92 ? 9.140 -1.401 -7.756 1.00 89.19 92 HIS A C 1
ATOM 741 O O . HIS A 1 92 ? 9.588 -1.815 -8.825 1.00 89.19 92 HIS A O 1
ATOM 747 N N . SER A 1 93 ? 9.738 -1.653 -6.586 1.00 90.81 93 SER A N 1
ATOM 748 C CA . SER A 1 93 ? 11.017 -2.368 -6.503 1.00 90.81 93 SER A CA 1
ATOM 749 C C . SER A 1 93 ? 10.903 -3.812 -7.002 1.00 90.81 93 SER A C 1
ATOM 751 O O . SER A 1 93 ? 11.814 -4.293 -7.668 1.00 90.81 93 SER A O 1
ATOM 753 N N . ALA A 1 94 ? 9.778 -4.500 -6.783 1.00 92.75 94 ALA A N 1
ATOM 754 C CA . ALA A 1 94 ? 9.579 -5.844 -7.325 1.00 92.75 94 ALA A CA 1
ATOM 755 C C . ALA A 1 94 ? 9.541 -5.862 -8.862 1.00 92.75 94 ALA A C 1
ATOM 757 O O . ALA A 1 94 ? 10.115 -6.748 -9.476 1.00 92.75 94 ALA A O 1
ATOM 758 N N . VAL A 1 95 ? 8.921 -4.875 -9.513 1.00 90.56 95 VAL A N 1
ATOM 759 C CA . VAL A 1 95 ? 8.869 -4.835 -10.985 1.00 90.56 95 VAL A CA 1
ATOM 760 C C . VAL A 1 95 ? 10.189 -4.363 -11.603 1.00 90.56 95 VAL A C 1
ATOM 762 O O . VAL A 1 95 ? 10.569 -4.848 -12.669 1.00 90.56 95 VAL A O 1
ATOM 765 N N . ILE A 1 96 ? 10.876 -3.409 -10.970 1.00 86.25 96 ILE A N 1
ATOM 766 C CA . ILE A 1 96 ? 12.068 -2.762 -11.539 1.00 86.25 96 ILE A CA 1
ATOM 767 C C . ILE A 1 96 ? 13.368 -3.464 -11.131 1.00 86.25 96 ILE A C 1
ATOM 769 O O . ILE A 1 96 ? 14.239 -3.677 -11.972 1.00 86.25 96 ILE A O 1
ATOM 773 N N . GLU A 1 97 ? 13.513 -3.803 -9.852 1.00 88.56 97 GLU A N 1
ATOM 774 C CA . GLU A 1 97 ? 14.770 -4.285 -9.265 1.00 88.56 97 GLU A CA 1
ATOM 775 C C . GLU A 1 97 ? 14.794 -5.813 -9.123 1.00 88.56 97 GLU A C 1
ATOM 777 O O . GLU A 1 97 ? 15.845 -6.432 -9.287 1.00 88.56 97 GLU A O 1
ATOM 782 N N . HIS A 1 98 ? 13.637 -6.431 -8.861 1.00 91.44 98 HIS A N 1
ATOM 783 C CA . HIS A 1 98 ? 13.506 -7.872 -8.620 1.00 91.44 98 HIS A CA 1
ATOM 784 C C . HIS A 1 98 ? 12.400 -8.527 -9.467 1.00 91.44 98 HIS A C 1
ATOM 786 O O . HIS A 1 98 ? 11.514 -9.171 -8.901 1.00 91.44 98 HIS A O 1
ATOM 792 N N . PRO A 1 99 ? 12.430 -8.408 -10.811 1.00 89.44 99 PRO A N 1
ATOM 793 C CA . PRO A 1 99 ? 11.340 -8.869 -11.678 1.00 89.44 99 PRO A CA 1
ATOM 794 C C . PRO A 1 99 ? 11.016 -10.365 -11.530 1.00 89.44 99 PRO A C 1
ATOM 796 O O . PRO A 1 99 ? 9.884 -10.772 -11.788 1.00 89.44 99 PRO A O 1
ATOM 799 N N . 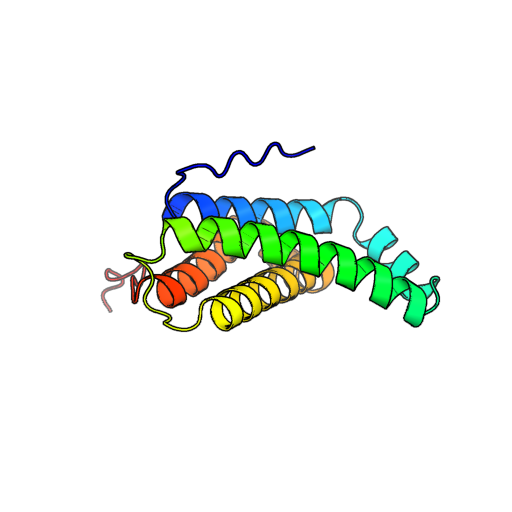ASP A 1 100 ? 11.964 -11.177 -11.053 1.00 92.94 100 ASP A N 1
ATOM 800 C CA . ASP A 1 100 ? 11.741 -12.595 -10.755 1.00 92.94 100 ASP A CA 1
ATOM 801 C C . ASP A 1 100 ? 10.678 -12.822 -9.664 1.00 92.94 100 ASP A C 1
ATOM 803 O O . ASP A 1 100 ? 10.020 -13.859 -9.651 1.00 92.94 100 ASP A O 1
ATOM 807 N N . PHE A 1 101 ? 10.451 -11.847 -8.775 1.00 92.44 101 PHE A N 1
ATOM 808 C CA . PHE A 1 101 ? 9.442 -11.938 -7.714 1.00 92.44 101 PHE A CA 1
ATOM 809 C C . PHE A 1 101 ? 8.005 -11.809 -8.227 1.00 92.44 101 PHE A C 1
ATOM 811 O O . PHE A 1 101 ? 7.082 -12.222 -7.532 1.00 92.44 101 PHE A O 1
ATOM 818 N N . VAL A 1 102 ? 7.788 -11.251 -9.422 1.00 90.12 102 VAL A N 1
ATOM 819 C CA . VAL A 1 102 ? 6.441 -11.029 -9.984 1.00 90.12 102 VAL A CA 1
ATOM 820 C C . VAL A 1 102 ? 6.085 -12.014 -11.103 1.00 90.12 102 VAL A C 1
ATOM 822 O O . VAL A 1 102 ? 5.108 -11.801 -11.821 1.00 90.12 102 VAL A O 1
ATOM 825 N N . ILE A 1 103 ? 6.869 -13.087 -11.266 1.00 88.50 103 ILE A N 1
ATOM 826 C CA . ILE A 1 103 ? 6.602 -14.153 -12.247 1.00 88.50 103 ILE A CA 1
ATOM 827 C C . ILE A 1 103 ? 5.371 -14.971 -11.844 1.00 88.50 103 ILE A C 1
ATOM 829 O O . ILE A 1 103 ? 4.566 -15.349 -12.698 1.00 88.50 103 ILE A O 1
ATOM 833 N N . ASP A 1 104 ? 5.224 -15.243 -10.551 1.00 89.25 104 ASP A N 1
ATOM 834 C CA . ASP A 1 104 ? 4.099 -15.973 -9.984 1.00 89.25 104 ASP A CA 1
ATOM 835 C C . ASP A 1 104 ? 3.322 -15.114 -8.970 1.00 89.25 104 ASP A C 1
ATOM 837 O O . ASP A 1 104 ? 3.556 -13.915 -8.804 1.00 89.25 104 ASP A O 1
ATOM 841 N N . SER A 1 105 ? 2.333 -15.721 -8.314 1.00 88.94 105 SER A N 1
ATOM 842 C CA . SER A 1 105 ? 1.478 -15.034 -7.347 1.00 88.94 105 SER A CA 1
ATOM 843 C C . SER A 1 105 ? 2.071 -14.961 -5.935 1.00 88.94 105 SER A C 1
ATOM 845 O O . SER A 1 105 ? 1.388 -14.465 -5.038 1.00 88.94 105 SER A O 1
ATOM 847 N N . GLN A 1 106 ? 3.291 -15.458 -5.685 1.00 93.56 106 GLN A N 1
ATOM 848 C CA . GLN A 1 106 ? 3.857 -15.521 -4.333 1.00 93.56 106 GLN A CA 1
ATOM 849 C C . GLN A 1 106 ? 4.053 -14.120 -3.748 1.00 93.56 106 GLN A C 1
ATOM 851 O O . GLN A 1 106 ? 3.621 -13.860 -2.625 1.00 93.56 106 GLN A O 1
ATOM 856 N N . PHE A 1 107 ? 4.640 -13.198 -4.515 1.00 95.06 107 PHE A N 1
ATOM 857 C CA . PHE A 1 107 ? 4.823 -11.815 -4.070 1.00 95.06 107 PHE A CA 1
ATOM 858 C C . PHE A 1 107 ? 3.485 -11.124 -3.778 1.00 95.06 107 PHE A C 1
ATOM 860 O O . PHE A 1 107 ? 3.321 -10.497 -2.732 1.00 95.06 107 PHE A O 1
ATOM 867 N N . GLU A 1 108 ? 2.500 -11.285 -4.666 1.00 94.69 108 GLU A N 1
ATOM 868 C CA . GLU A 1 108 ? 1.149 -10.754 -4.460 1.00 94.69 108 GLU A CA 1
ATOM 869 C C . GLU A 1 108 ? 0.533 -11.278 -3.154 1.00 94.69 108 GLU A C 1
ATOM 871 O O . GLU A 1 108 ? -0.047 -10.505 -2.384 1.00 94.69 108 GLU A O 1
ATOM 876 N N . GLN A 1 109 ? 0.687 -12.576 -2.885 1.00 94.19 109 GLN A N 1
ATOM 877 C CA . GLN A 1 109 ? 0.148 -13.225 -1.697 1.00 94.19 109 GLN A CA 1
ATOM 878 C C . GLN A 1 109 ? 0.821 -12.718 -0.415 1.00 94.19 109 GLN A C 1
ATOM 880 O O . GLN A 1 109 ? 0.123 -12.380 0.539 1.00 94.19 109 GLN A O 1
ATOM 885 N N . GLU A 1 110 ? 2.152 -12.624 -0.389 1.00 96.00 110 GLU A N 1
ATOM 886 C CA . GLU A 1 110 ? 2.915 -12.140 0.772 1.00 96.00 110 GLU A CA 1
ATOM 887 C C . GLU A 1 110 ? 2.569 -10.685 1.115 1.00 96.00 110 GLU A C 1
ATOM 889 O O . GLU A 1 110 ? 2.285 -10.355 2.272 1.00 96.00 110 GLU A O 1
ATOM 894 N N . VAL A 1 111 ? 2.498 -9.812 0.104 1.00 95.69 111 VAL A N 1
ATOM 895 C CA . VAL A 1 111 ? 2.103 -8.412 0.310 1.00 95.69 111 VAL A CA 1
ATOM 896 C C . VAL A 1 111 ? 0.641 -8.332 0.754 1.00 95.69 111 VAL A C 1
ATOM 898 O O . VAL A 1 111 ? 0.326 -7.596 1.688 1.00 95.69 111 VAL A O 1
ATOM 901 N N . SER A 1 112 ? -0.258 -9.129 0.170 1.00 94.50 112 SER A N 1
ATOM 902 C CA . SER A 1 112 ? -1.660 -9.179 0.611 1.00 94.50 112 SER A CA 1
ATOM 903 C C . SER A 1 112 ? -1.777 -9.589 2.078 1.00 94.50 112 SER A C 1
ATOM 905 O O . SER A 1 112 ? -2.495 -8.946 2.847 1.00 94.50 112 SER A O 1
ATOM 907 N N . ASN A 1 113 ? -1.032 -10.618 2.486 1.00 94.38 113 ASN A N 1
ATOM 908 C CA . ASN A 1 113 ? -1.017 -11.121 3.857 1.00 94.38 113 ASN A CA 1
ATOM 909 C C . ASN A 1 113 ? -0.524 -10.062 4.848 1.00 94.38 113 ASN A C 1
ATOM 911 O O . ASN A 1 113 ? -1.125 -9.895 5.916 1.00 94.38 113 ASN A O 1
ATOM 915 N N . LEU A 1 114 ? 0.532 -9.324 4.490 1.00 94.94 114 LEU A N 1
ATOM 916 C CA . LEU A 1 114 ? 1.056 -8.210 5.279 1.00 94.94 114 LEU A CA 1
ATOM 917 C C . LEU A 1 114 ? -0.020 -7.141 5.514 1.00 94.94 114 LEU A C 1
ATOM 919 O O . LEU A 1 114 ? -0.277 -6.757 6.659 1.00 94.94 114 LEU A O 1
ATOM 923 N N . LEU A 1 115 ? -0.671 -6.680 4.444 1.00 93.56 115 LEU A N 1
ATOM 924 C CA . LEU A 1 115 ? -1.644 -5.587 4.525 1.00 93.56 115 LEU A CA 1
ATOM 925 C C . LEU A 1 115 ? -2.928 -6.013 5.241 1.00 93.56 115 LEU A C 1
ATOM 927 O O . LEU A 1 115 ? -3.434 -5.267 6.078 1.00 93.56 115 LEU A O 1
ATOM 931 N N . LEU A 1 116 ? -3.433 -7.220 4.974 1.00 92.25 116 LEU A N 1
ATOM 932 C CA . LEU A 1 116 ? -4.594 -7.760 5.685 1.00 92.25 116 LEU A CA 1
ATOM 933 C C . LEU A 1 116 ? -4.291 -7.928 7.176 1.00 92.25 116 LEU A C 1
ATOM 935 O O . LEU A 1 116 ? -5.085 -7.499 8.010 1.00 92.25 116 LEU A O 1
ATOM 939 N N . SER A 1 117 ? -3.122 -8.464 7.534 1.00 91.19 117 SER A N 1
ATOM 940 C CA . SER A 1 117 ? -2.719 -8.606 8.941 1.00 91.19 117 SER A CA 1
ATOM 941 C C . SER A 1 117 ? -2.652 -7.261 9.661 1.00 91.19 117 SER A C 1
ATOM 943 O O . SER A 1 117 ? -3.118 -7.152 10.796 1.00 91.19 117 SER A O 1
ATOM 945 N N . TYR A 1 118 ? -2.121 -6.235 8.993 1.00 91.81 118 TYR A N 1
ATOM 946 C CA . TYR A 1 118 ? -2.098 -4.870 9.514 1.00 91.81 118 TYR A CA 1
ATOM 947 C C . TYR A 1 118 ? -3.511 -4.286 9.691 1.00 91.81 118 TYR A C 1
ATOM 949 O O . TYR A 1 118 ? -3.786 -3.627 10.695 1.00 91.81 118 TYR A O 1
ATOM 957 N N . LEU A 1 119 ? -4.416 -4.546 8.743 1.00 90.69 119 LEU A N 1
ATOM 958 C CA . LEU A 1 119 ? -5.758 -3.968 8.740 1.00 90.69 119 LEU A CA 1
ATOM 959 C C . LEU A 1 119 ? -6.721 -4.643 9.709 1.00 90.69 119 LEU A C 1
ATOM 961 O O . LEU A 1 119 ? -7.435 -3.930 10.399 1.00 90.69 119 LEU A O 1
ATOM 965 N N . VAL A 1 120 ? -6.772 -5.974 9.775 1.00 87.38 120 VAL A N 1
ATOM 966 C CA . VAL A 1 120 ? -7.812 -6.699 10.538 1.00 87.38 120 VAL A CA 1
ATOM 967 C C . VAL A 1 120 ? -7.297 -7.384 11.807 1.00 87.38 120 VAL A C 1
ATOM 969 O O . VAL A 1 120 ? -8.080 -7.950 12.564 1.00 87.38 120 VAL A O 1
ATOM 972 N N . GLY A 1 121 ? -5.991 -7.336 12.082 1.00 73.94 121 GLY A N 1
ATOM 973 C CA . GLY A 1 121 ? -5.411 -7.866 13.320 1.00 73.94 121 GLY A CA 1
ATOM 974 C C . GLY A 1 121 ? -5.061 -9.364 13.326 1.00 73.94 121 GLY A C 1
ATOM 975 O O . GLY A 1 121 ? -4.478 -9.796 14.320 1.00 73.94 121 GLY A O 1
ATOM 976 N N . LYS A 1 122 ? -5.357 -10.140 12.257 1.00 55.69 122 LYS A N 1
ATOM 977 C CA . LYS A 1 122 ? -4.641 -11.354 11.738 1.00 55.69 122 LYS A CA 1
ATOM 978 C C . LYS A 1 122 ? -5.465 -12.102 10.657 1.00 55.69 122 LYS A C 1
ATOM 980 O O . LYS A 1 122 ? -6.688 -12.108 10.772 1.00 55.69 122 LYS A O 1
ATOM 985 N N . PRO A 1 123 ? -4.835 -12.754 9.644 1.00 44.22 123 PRO A N 1
ATOM 986 C CA . PRO A 1 123 ? -4.341 -14.138 9.806 1.00 44.22 123 PRO A CA 1
ATOM 987 C C . PRO A 1 123 ? -2.939 -14.427 9.219 1.00 44.22 123 PRO A C 1
ATOM 989 O O . PRO A 1 123 ? -2.608 -14.011 8.114 1.00 44.22 123 PRO A O 1
ATOM 992 N N . LEU A 1 124 ? -2.150 -15.252 9.928 1.00 50.47 124 LEU A N 1
ATOM 993 C CA . LEU A 1 124 ? -1.063 -16.035 9.323 1.00 50.47 124 LEU A CA 1
ATOM 994 C C . LEU A 1 124 ? -1.723 -17.096 8.432 1.00 50.47 124 LEU A C 1
ATOM 996 O O . LEU A 1 124 ? -2.143 -18.146 8.924 1.00 50.47 124 LEU A O 1
ATOM 1000 N N . LEU A 1 125 ? -1.869 -16.810 7.141 1.00 46.94 125 LEU A N 1
ATOM 1001 C CA . LEU A 1 125 ? -2.166 -17.819 6.127 1.00 46.94 125 LEU A CA 1
ATOM 1002 C C . LEU A 1 125 ? -0.950 -18.746 6.053 1.00 46.94 125 LEU A C 1
ATOM 1004 O O . LEU A 1 125 ? -0.023 -18.444 5.318 1.00 46.94 125 LEU A O 1
ATOM 1008 N N . ASN A 1 126 ? -0.916 -19.740 6.951 1.00 44.88 126 ASN A N 1
ATOM 1009 C CA . ASN A 1 126 ? -0.066 -20.942 7.029 1.00 44.88 126 ASN A CA 1
ATOM 1010 C C . ASN A 1 126 ? 0.102 -21.352 8.505 1.00 44.88 126 ASN A C 1
ATOM 1012 O O . ASN A 1 126 ? 1.195 -21.309 9.064 1.00 44.88 126 ASN A O 1
ATOM 1016 N N . ALA A 1 127 ? -0.983 -21.757 9.166 1.00 44.12 127 ALA A N 1
ATOM 1017 C CA . ALA A 1 127 ? -0.899 -22.486 10.432 1.00 44.12 127 ALA A CA 1
ATOM 1018 C C . ALA A 1 127 ? -1.054 -23.995 10.182 1.00 44.12 127 ALA A C 1
ATOM 1020 O O . ALA A 1 127 ? -1.883 -24.617 10.821 1.00 44.12 127 ALA A O 1
ATOM 1021 N N . ASP A 1 128 ? -0.301 -24.557 9.226 1.00 45.56 128 ASP A N 1
ATOM 1022 C CA . ASP A 1 128 ? -0.213 -26.014 8.994 1.00 45.56 128 ASP A CA 1
ATOM 1023 C C . ASP A 1 128 ? 1.116 -26.452 8.340 1.00 45.56 128 ASP A C 1
ATOM 1025 O O . ASP A 1 128 ? 1.195 -27.472 7.660 1.00 45.56 128 ASP A O 1
ATOM 1029 N N . LEU A 1 129 ? 2.215 -25.736 8.592 1.00 47.69 129 LEU A N 1
ATOM 1030 C CA . LEU A 1 129 ? 3.539 -26.353 8.466 1.00 47.69 129 LEU A CA 1
ATOM 1031 C C . LEU A 1 129 ? 3.941 -26.872 9.848 1.00 47.69 129 LEU A C 1
ATOM 1033 O O . LEU A 1 129 ? 4.515 -26.159 10.670 1.00 47.69 129 LEU A O 1
ATOM 1037 N N . LYS A 1 130 ? 3.529 -28.118 10.119 1.00 36.66 130 LYS A N 1
ATOM 1038 C CA . LYS A 1 130 ? 4.073 -28.943 11.208 1.00 36.66 130 LYS A CA 1
ATOM 1039 C C . LYS A 1 130 ? 5.564 -29.244 10.938 1.00 36.66 130 LYS A C 1
ATOM 1041 O O . LYS A 1 130 ? 5.969 -29.174 9.780 1.00 36.66 130 LYS A O 1
ATOM 1046 N N . PRO A 1 131 ? 6.343 -29.530 12.001 1.00 48.78 131 PRO A N 1
ATOM 1047 C CA . PRO A 1 131 ? 7.802 -29.429 12.014 1.00 48.78 131 PRO A CA 1
ATOM 1048 C C . PRO A 1 131 ? 8.504 -30.410 11.078 1.00 48.78 131 PRO A C 1
ATOM 1050 O O . PRO A 1 131 ? 7.947 -31.509 10.847 1.00 48.78 131 PRO A O 1
#

Secondary structure (DSSP, 8-state):
------TT--HHHHHHHHHHHHHHHHHS-HHHHHHHHHHS-HHHHHHHHHHHHHHHHHHHHHHHHHTTTT---S-HHHHHHHHHHHHHHHHHHHHHT-GGGGSSSHHHHHHHHHHHHHHHS---S------

InterPro domains:
  IPR041669 Tetracyclin repressor SlmA-like, C-terminal domain [PF17918] (10-119)